Protein AF-A0A956BI17-F1 (afdb_monomer_lite)

Sequence (155 aa):
MSVTEVAGNTAFEYDVLWRYAAAQQDVSRIRPQFPDHCQQLGARRTALQGESLLTTYRLSCTNDLRSDSIAIQGLEASLADVVATFRPSDGENLTTVLSPEAPAFQLDQAAEPDGANSNFVSYLSLGVAHILGGADHLLFVLALLLLVKGRRRLL

Structure (mmCIF, N/CA/C/O backbone):
data_AF-A0A956BI17-F1
#
_entry.id   AF-A0A956BI17-F1
#
loop_
_atom_site.group_PDB
_atom_site.id
_atom_site.type_symbol
_atom_site.label_atom_id
_atom_site.label_alt_id
_atom_site.label_comp_id
_atom_site.label_asym_id
_atom_site.label_entity_id
_atom_site.label_seq_id
_atom_site.pdbx_PDB_ins_code
_atom_site.Cartn_x
_atom_site.Cartn_y
_atom_site.Cartn_z
_atom_site.occupancy
_atom_site.B_iso_or_equiv
_atom_site.auth_seq_id
_atom_site.auth_comp_id
_atom_site.auth_asym_id
_atom_site.auth_atom_id
_atom_site.pdbx_PDB_model_num
ATOM 1 N N . MET A 1 1 ? 2.040 -1.665 3.438 1.00 82.94 1 MET A N 1
ATOM 2 C CA . MET A 1 1 ? 2.438 -2.039 2.069 1.00 82.94 1 MET A CA 1
ATOM 3 C C . MET A 1 1 ? 3.751 -1.372 1.731 1.00 82.94 1 MET A C 1
ATOM 5 O O . MET A 1 1 ? 3.902 -0.193 2.013 1.00 82.94 1 MET A O 1
ATOM 9 N N . SER A 1 2 ? 4.686 -2.093 1.127 1.00 79.81 2 SER A N 1
ATOM 10 C CA . SER A 1 2 ? 5.858 -1.489 0.501 1.00 79.81 2 SER A CA 1
ATOM 11 C C . SER A 1 2 ? 6.001 -1.990 -0.927 1.00 79.81 2 SER A C 1
ATOM 13 O O . SER A 1 2 ? 5.994 -3.195 -1.146 1.00 79.81 2 SER A O 1
ATOM 15 N N . VAL A 1 3 ? 6.137 -1.079 -1.874 1.00 81.25 3 VAL A N 1
ATOM 16 C CA . VAL A 1 3 ? 6.427 -1.335 -3.282 1.00 81.25 3 VAL A CA 1
ATOM 17 C C . VAL A 1 3 ? 7.874 -0.935 -3.518 1.00 81.25 3 VAL A C 1
ATOM 19 O O . VAL A 1 3 ? 8.309 0.118 -3.058 1.00 81.25 3 VAL A O 1
ATOM 22 N N . THR A 1 4 ? 8.650 -1.785 -4.169 1.00 81.38 4 THR A N 1
ATOM 23 C CA . THR A 1 4 ? 10.047 -1.513 -4.503 1.00 81.38 4 THR A CA 1
ATOM 24 C C . THR A 1 4 ? 10.242 -1.772 -5.980 1.00 81.38 4 THR A C 1
ATOM 26 O O . THR A 1 4 ? 9.925 -2.853 -6.467 1.00 81.38 4 THR A O 1
ATOM 29 N N . GLU A 1 5 ? 10.716 -0.757 -6.687 1.00 81.69 5 GLU A N 1
ATOM 30 C CA . GLU A 1 5 ? 11.082 -0.878 -8.088 1.00 81.69 5 GLU A CA 1
ATOM 31 C C . GLU A 1 5 ? 12.365 -1.700 -8.213 1.00 81.69 5 GLU A C 1
ATOM 33 O O . GLU A 1 5 ? 13.349 -1.478 -7.502 1.00 81.69 5 GLU A O 1
ATOM 38 N N . VAL A 1 6 ? 12.337 -2.680 -9.107 1.00 79.94 6 VAL A N 1
ATOM 39 C CA . VAL A 1 6 ? 13.492 -3.503 -9.443 1.00 79.94 6 VAL A CA 1
ATOM 40 C C . VAL A 1 6 ? 14.107 -2.899 -10.695 1.00 79.94 6 VAL A C 1
ATOM 42 O O . VAL A 1 6 ? 13.463 -2.854 -11.739 1.00 79.94 6 VAL A O 1
ATOM 45 N N . ALA A 1 7 ? 15.355 -2.437 -10.595 1.00 67.38 7 ALA A N 1
ATOM 46 C CA . ALA A 1 7 ? 16.086 -1.891 -11.733 1.00 67.38 7 ALA A CA 1
ATOM 47 C C . ALA A 1 7 ? 16.244 -2.970 -12.825 1.00 67.38 7 ALA A C 1
ATOM 49 O O . ALA A 1 7 ? 17.112 -3.843 -12.744 1.00 67.38 7 ALA A O 1
ATOM 50 N N . GLY A 1 8 ? 15.356 -2.931 -13.817 1.00 59.91 8 GLY A N 1
ATOM 51 C CA . GLY A 1 8 ? 15.271 -3.860 -14.937 1.00 59.91 8 GLY A CA 1
ATOM 52 C C . GLY A 1 8 ? 15.607 -3.167 -16.254 1.00 59.91 8 GLY A C 1
ATOM 53 O O . GLY A 1 8 ? 15.363 -1.982 -16.438 1.00 59.91 8 GLY A O 1
ATOM 54 N N . ASN A 1 9 ? 16.189 -3.909 -17.194 1.00 55.47 9 ASN A N 1
ATOM 55 C CA . ASN A 1 9 ? 16.799 -3.320 -18.391 1.00 55.47 9 ASN A CA 1
ATOM 56 C C . ASN A 1 9 ? 15.799 -3.034 -19.537 1.00 55.47 9 ASN A C 1
ATOM 58 O O . ASN A 1 9 ? 16.190 -2.443 -20.538 1.00 55.47 9 ASN A O 1
ATOM 62 N N . THR A 1 10 ? 14.544 -3.508 -19.452 1.00 62.16 10 THR A N 1
ATOM 63 C CA . THR A 1 10 ? 13.557 -3.408 -20.561 1.00 62.16 10 THR A CA 1
ATOM 64 C C . THR A 1 10 ? 12.079 -3.347 -20.153 1.00 62.16 10 THR A C 1
ATOM 66 O O . THR A 1 10 ? 11.268 -2.901 -20.960 1.00 62.16 10 THR A O 1
ATOM 69 N N . ALA A 1 11 ? 11.711 -3.770 -18.940 1.00 73.44 11 ALA A N 1
ATOM 70 C CA . ALA A 1 11 ? 10.339 -3.734 -18.431 1.00 73.44 11 ALA A CA 1
ATOM 71 C C . ALA A 1 11 ? 10.314 -3.121 -17.025 1.00 73.44 11 ALA A C 1
ATOM 73 O O . ALA A 1 11 ? 11.284 -3.271 -16.278 1.00 73.44 11 ALA A O 1
ATOM 74 N N . PHE A 1 12 ? 9.209 -2.460 -16.670 1.00 84.75 12 PHE A N 1
ATOM 75 C CA . PHE A 1 12 ? 9.006 -1.918 -15.330 1.00 84.75 12 PHE A CA 1
ATOM 76 C C . PHE A 1 12 ? 8.620 -3.058 -14.387 1.00 84.75 12 PHE A C 1
ATOM 78 O O . PHE A 1 12 ? 7.490 -3.552 -14.412 1.00 84.75 12 PHE A O 1
ATOM 85 N N . GLU A 1 13 ? 9.579 -3.526 -13.592 1.00 89.44 13 GLU A N 1
ATOM 86 C CA . GLU A 1 13 ? 9.365 -4.597 -12.622 1.00 89.44 13 GLU A CA 1
ATOM 87 C C . GLU A 1 13 ? 9.300 -4.047 -11.200 1.00 89.44 13 GLU A C 1
ATOM 89 O O . GLU A 1 13 ? 10.113 -3.218 -10.792 1.00 89.44 13 GLU A O 1
ATOM 94 N N . TYR A 1 14 ? 8.346 -4.549 -10.417 1.00 88.75 14 TYR A N 1
ATOM 95 C CA . TYR A 1 14 ? 8.161 -4.132 -9.031 1.00 88.75 14 TYR A CA 1
ATOM 96 C C . TYR A 1 14 ? 7.980 -5.341 -8.121 1.00 88.75 14 TYR A C 1
ATOM 98 O O . TYR A 1 14 ? 7.148 -6.217 -8.373 1.00 88.75 14 TYR A O 1
ATOM 106 N N . ASP A 1 15 ? 8.714 -5.356 -7.014 1.00 90.38 15 ASP A N 1
ATOM 107 C CA . ASP A 1 15 ? 8.474 -6.267 -5.904 1.00 90.38 15 ASP A CA 1
ATOM 108 C C . ASP A 1 15 ? 7.586 -5.551 -4.873 1.00 90.38 15 ASP A C 1
ATOM 110 O O . ASP A 1 15 ? 7.936 -4.516 -4.301 1.00 90.38 15 ASP A O 1
ATOM 114 N N . VAL A 1 16 ? 6.400 -6.107 -4.624 1.00 90.81 16 VAL A N 1
ATOM 115 C CA . VAL A 1 16 ? 5.433 -5.573 -3.660 1.00 90.81 16 VAL A CA 1
ATOM 116 C C . VAL A 1 16 ? 5.373 -6.480 -2.447 1.00 90.81 16 VAL A C 1
ATOM 118 O O . VAL A 1 16 ? 5.157 -7.682 -2.558 1.00 90.81 16 VAL A O 1
ATOM 121 N N . LEU A 1 17 ? 5.489 -5.894 -1.263 1.00 91.25 17 LEU A N 1
ATOM 122 C CA . LEU A 1 17 ? 5.365 -6.562 0.021 1.00 91.25 17 LEU A CA 1
ATOM 123 C C . LEU A 1 17 ? 4.165 -5.992 0.779 1.00 91.25 17 LEU A C 1
ATOM 125 O O . LEU A 1 17 ? 4.097 -4.825 1.172 1.00 91.25 17 LEU A O 1
ATOM 129 N N . TRP A 1 18 ? 3.192 -6.858 1.007 1.00 90.12 18 TRP A N 1
ATOM 130 C CA . TRP A 1 18 ? 1.993 -6.587 1.778 1.00 90.12 18 TRP A CA 1
ATOM 131 C C . TRP A 1 18 ? 2.122 -7.230 3.155 1.00 90.12 18 TRP A C 1
ATOM 133 O O . TRP A 1 18 ? 2.229 -8.448 3.260 1.00 90.12 18 TRP A O 1
ATOM 143 N N . ARG A 1 19 ? 2.128 -6.418 4.212 1.00 88.62 19 ARG A N 1
ATOM 144 C CA . ARG A 1 19 ? 2.255 -6.877 5.599 1.00 88.62 19 ARG A CA 1
ATOM 145 C C . ARG A 1 19 ? 1.000 -6.511 6.373 1.00 88.62 19 ARG A C 1
ATOM 147 O O . ARG A 1 19 ? 0.614 -5.345 6.357 1.00 88.62 19 ARG A O 1
ATOM 154 N N . TYR A 1 20 ? 0.434 -7.479 7.079 1.00 85.56 20 TYR A N 1
ATOM 155 C CA . TYR A 1 20 ? -0.727 -7.295 7.948 1.00 85.56 20 TYR A CA 1
ATOM 156 C C . TYR A 1 20 ? -0.647 -8.222 9.165 1.00 85.56 20 TYR A C 1
ATOM 158 O O . TYR A 1 20 ? 0.056 -9.232 9.136 1.00 85.56 20 TYR A O 1
ATOM 166 N N . ALA A 1 21 ? -1.336 -7.875 10.252 1.00 80.38 21 ALA A N 1
ATOM 167 C CA . ALA A 1 21 ? -1.358 -8.695 11.461 1.00 80.38 21 ALA A CA 1
ATOM 168 C C . ALA A 1 21 ? -2.121 -10.005 11.213 1.00 80.38 21 ALA A C 1
ATOM 170 O O . ALA A 1 21 ? -3.254 -9.983 10.737 1.00 80.38 21 ALA A O 1
ATOM 171 N N . ALA A 1 22 ? -1.524 -11.141 11.578 1.00 76.50 22 ALA A N 1
ATOM 172 C CA . ALA A 1 22 ? -2.126 -12.465 11.415 1.00 76.50 22 ALA A CA 1
ATOM 173 C C . ALA A 1 22 ? -3.413 -12.635 12.241 1.00 76.50 22 ALA A C 1
ATOM 175 O O . ALA A 1 22 ? -4.308 -13.378 11.848 1.00 76.50 22 ALA A O 1
ATOM 176 N N . ALA A 1 23 ? -3.510 -11.922 13.368 1.00 71.69 23 ALA A N 1
ATOM 177 C CA . ALA A 1 23 ? -4.673 -11.930 14.251 1.00 71.69 23 ALA A CA 1
ATOM 178 C C . ALA A 1 23 ? -5.897 -11.202 13.666 1.00 71.69 23 ALA A C 1
ATOM 180 O O . ALA A 1 23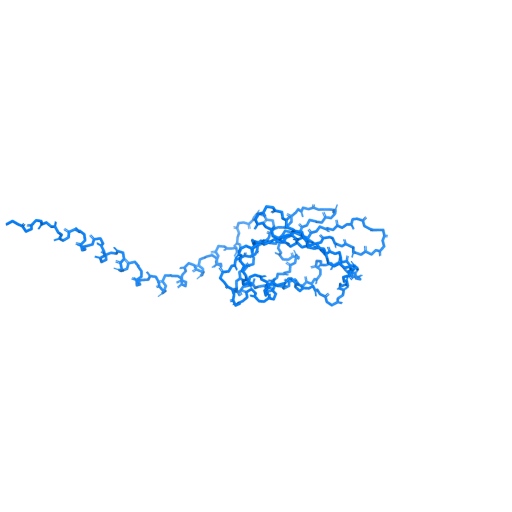 ? -7.024 -11.468 14.078 1.00 71.69 23 ALA A O 1
ATOM 181 N N . GLN A 1 24 ? -5.702 -10.288 12.711 1.00 64.94 24 GLN A N 1
ATOM 182 C CA . GLN A 1 24 ? -6.810 -9.570 12.092 1.00 64.94 24 GLN A CA 1
ATOM 183 C C . GLN A 1 24 ? -7.376 -10.428 10.950 1.00 64.94 24 GLN A C 1
ATOM 185 O O . GLN A 1 24 ? -6.774 -10.565 9.889 1.00 64.94 24 GLN A O 1
ATOM 190 N N . GLN A 1 25 ? -8.541 -11.042 11.162 1.00 56.12 25 GLN A N 1
ATOM 191 C CA . GLN A 1 25 ? -9.200 -11.847 10.124 1.00 56.12 25 GLN A CA 1
ATOM 192 C C . GLN A 1 25 ? -9.892 -10.980 9.056 1.00 56.12 25 GLN A C 1
ATOM 194 O O . GLN A 1 25 ? -9.990 -11.399 7.900 1.00 56.12 25 GLN A O 1
ATOM 199 N N . ASP A 1 26 ? -10.294 -9.750 9.397 1.00 58.69 26 ASP A N 1
ATOM 200 C CA . ASP A 1 26 ? -10.960 -8.817 8.473 1.00 58.69 26 ASP A CA 1
ATOM 201 C C . ASP A 1 26 ? -10.044 -8.285 7.362 1.00 58.69 26 ASP A C 1
ATOM 203 O O . ASP A 1 26 ? -10.474 -8.142 6.216 1.00 58.69 26 ASP A O 1
ATOM 207 N N . VAL A 1 27 ? -8.747 -8.112 7.636 1.00 57.66 27 VAL A N 1
ATOM 208 C CA . VAL A 1 27 ? -7.748 -7.686 6.632 1.00 57.66 27 VAL A CA 1
ATOM 209 C C . VAL A 1 27 ? -7.494 -8.736 5.544 1.00 57.66 27 VAL A C 1
ATOM 211 O O . VAL A 1 27 ? -6.829 -8.441 4.557 1.00 57.66 27 VAL A O 1
ATOM 214 N N . SER A 1 28 ? -8.061 -9.944 5.652 1.00 59.34 28 SER A N 1
ATOM 215 C CA . SER A 1 28 ? -8.058 -10.919 4.550 1.00 59.34 28 SER A CA 1
ATOM 216 C C . SER A 1 28 ? -8.910 -10.476 3.348 1.00 59.34 28 SER A C 1
ATOM 218 O O . SER A 1 28 ? -8.684 -10.952 2.227 1.00 59.34 28 SER A O 1
ATOM 220 N N . ARG A 1 29 ? -9.868 -9.560 3.560 1.00 69.12 29 ARG A N 1
ATOM 221 C CA . ARG A 1 29 ? -10.641 -8.904 2.493 1.00 69.12 29 ARG A CA 1
ATOM 222 C C . ARG A 1 29 ? -9.929 -7.692 1.904 1.00 69.12 29 ARG A C 1
ATOM 224 O O . ARG A 1 29 ? -10.202 -7.353 0.760 1.00 69.12 29 ARG A O 1
ATOM 231 N N . ILE A 1 30 ? -8.998 -7.102 2.653 1.00 79.94 30 ILE A N 1
ATOM 232 C CA . ILE A 1 30 ? -8.257 -5.913 2.243 1.00 79.94 30 ILE A CA 1
ATOM 233 C C . ILE A 1 30 ? -7.116 -6.331 1.320 1.00 79.94 30 ILE A C 1
ATOM 235 O O . ILE A 1 30 ? -6.200 -7.050 1.732 1.00 79.94 30 ILE A O 1
ATOM 239 N N . ARG A 1 31 ? -7.175 -5.924 0.049 1.00 82.88 31 ARG A N 1
ATOM 240 C CA . ARG A 1 31 ? -6.179 -6.330 -0.952 1.00 82.88 31 ARG A CA 1
ATOM 241 C C . ARG A 1 31 ? -5.749 -5.159 -1.825 1.00 82.88 31 ARG A C 1
ATOM 243 O O . ARG A 1 31 ? -6.606 -4.401 -2.270 1.00 82.88 31 ARG A O 1
ATOM 250 N N . PRO A 1 32 ? -4.444 -5.046 -2.124 1.00 87.19 32 PRO A N 1
ATOM 251 C CA . PRO A 1 32 ? -3.995 -4.112 -3.138 1.00 87.19 32 PRO A CA 1
ATOM 252 C C . PRO A 1 32 ? -4.531 -4.545 -4.504 1.00 87.19 32 PRO A C 1
ATOM 254 O O . PRO A 1 32 ? -4.383 -5.707 -4.898 1.00 87.19 32 PRO A O 1
ATOM 257 N N . GLN A 1 33 ? -5.160 -3.604 -5.195 1.00 88.31 33 GLN A N 1
ATOM 258 C CA . GLN A 1 33 ? -5.477 -3.677 -6.610 1.00 88.31 33 GLN A CA 1
ATOM 259 C C . GLN A 1 33 ? -4.427 -2.889 -7.380 1.00 88.31 33 GLN A C 1
ATOM 261 O O . GLN A 1 33 ? -4.106 -1.749 -7.040 1.00 88.31 33 GLN A O 1
ATOM 266 N N . PHE A 1 34 ? -3.878 -3.537 -8.401 1.00 87.56 34 PHE A N 1
ATOM 267 C CA . PHE A 1 34 ? -2.883 -2.950 -9.284 1.00 87.56 34 PHE A CA 1
ATOM 268 C C . PHE A 1 34 ? -3.549 -2.545 -10.604 1.00 87.56 34 PHE A C 1
ATOM 270 O O . PHE A 1 34 ? -4.548 -3.168 -10.970 1.00 87.56 34 PHE A O 1
ATOM 277 N N . PRO A 1 35 ? -3.004 -1.542 -11.310 1.00 85.56 35 PRO A N 1
ATOM 278 C CA . PRO A 1 35 ? -3.515 -1.119 -12.611 1.00 85.56 35 PRO A CA 1
ATOM 279 C C . PRO A 1 35 ? -3.535 -2.249 -13.649 1.00 85.56 35 PRO A C 1
ATOM 281 O O . PRO A 1 35 ? -2.699 -3.154 -13.609 1.00 85.56 35 PRO A O 1
ATOM 284 N N . ASP A 1 36 ? -4.421 -2.144 -14.642 1.00 85.38 36 ASP A N 1
ATOM 285 C CA . ASP A 1 36 ? -4.602 -3.159 -15.697 1.00 85.38 36 ASP A CA 1
ATOM 286 C C . ASP A 1 36 ? -3.341 -3.399 -16.544 1.00 85.38 36 ASP A C 1
ATOM 288 O O . ASP A 1 36 ? -3.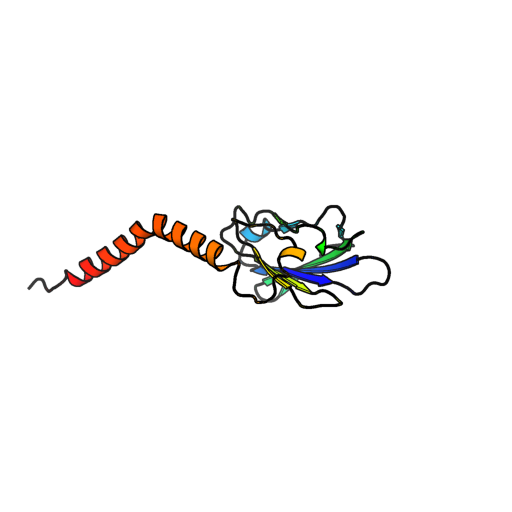146 -4.474 -17.116 1.00 85.38 36 ASP A O 1
ATOM 292 N N . HIS A 1 37 ? -2.460 -2.400 -16.617 1.00 83.25 37 HIS A N 1
ATOM 293 C CA . HIS A 1 37 ? -1.199 -2.474 -17.349 1.00 83.25 37 HIS A CA 1
ATOM 294 C C . HIS A 1 37 ? -0.087 -3.214 -16.579 1.00 83.25 37 HIS A C 1
ATOM 296 O O . HIS A 1 37 ? 1.020 -3.361 -17.101 1.00 83.25 37 HIS A O 1
ATOM 302 N N . CYS A 1 38 ? -0.365 -3.681 -15.355 1.00 87.56 38 CYS A N 1
ATOM 303 C CA . CYS A 1 38 ? 0.547 -4.444 -14.510 1.00 87.56 38 CYS A CA 1
ATOM 304 C C . CYS A 1 38 ? 0.076 -5.892 -14.352 1.00 87.56 38 CYS A C 1
ATOM 306 O O . CYS A 1 38 ? -0.976 -6.176 -13.781 1.00 87.56 38 CYS A O 1
ATOM 308 N N . GLN A 1 39 ? 0.901 -6.841 -14.791 1.00 88.69 39 GLN A N 1
ATOM 309 C CA . GLN A 1 39 ? 0.640 -8.268 -14.632 1.00 88.69 39 GLN A CA 1
ATOM 310 C C . GLN A 1 39 ? 1.474 -8.864 -13.501 1.00 88.69 39 GLN A C 1
ATOM 312 O O . GLN A 1 39 ? 2.670 -8.605 -13.373 1.00 88.69 39 GLN A O 1
ATOM 317 N N . GLN A 1 40 ? 0.851 -9.716 -12.685 1.00 87.62 40 GLN A N 1
ATOM 318 C CA . GLN A 1 40 ? 1.564 -10.447 -11.643 1.00 87.62 40 GLN A CA 1
ATOM 319 C C . GLN A 1 40 ? 2.428 -11.552 -12.263 1.00 87.62 40 GLN A C 1
ATOM 321 O O . GLN A 1 40 ? 1.919 -12.488 -12.881 1.00 87.62 40 GLN A O 1
ATOM 326 N N . LEU A 1 41 ? 3.737 -11.480 -12.037 1.00 85.81 41 LEU A N 1
ATOM 327 C CA . LEU A 1 41 ? 4.685 -12.510 -12.428 1.00 85.81 41 LEU A CA 1
ATOM 328 C C . LEU A 1 41 ? 4.699 -13.644 -11.396 1.00 85.81 41 LEU A C 1
ATOM 330 O O . LEU A 1 41 ? 5.162 -13.494 -10.264 1.00 85.81 41 LEU A O 1
ATOM 334 N N . GLY A 1 42 ? 4.229 -14.818 -11.816 1.00 83.94 42 GLY A N 1
ATOM 335 C CA . GLY A 1 42 ? 4.274 -16.041 -11.019 1.00 83.94 42 GLY A CA 1
ATOM 336 C C . GLY A 1 42 ? 3.314 -16.060 -9.823 1.00 83.94 42 GLY A C 1
ATOM 337 O O . GLY A 1 42 ? 2.352 -15.294 -9.729 1.00 83.94 42 GLY A O 1
ATOM 338 N N . ALA A 1 43 ? 3.557 -17.000 -8.906 1.00 81.62 43 ALA A N 1
ATOM 339 C CA . ALA A 1 43 ? 2.710 -17.202 -7.737 1.00 81.62 43 ALA A CA 1
ATOM 340 C C . ALA A 1 43 ? 3.065 -16.231 -6.602 1.00 81.62 43 ALA A C 1
ATOM 342 O O . ALA A 1 43 ? 4.222 -16.123 -6.190 1.00 81.62 43 ALA A O 1
ATOM 343 N N . ARG A 1 44 ? 2.031 -15.595 -6.044 1.00 84.75 44 ARG A N 1
ATOM 344 C CA . ARG A 1 44 ? 2.087 -14.863 -4.775 1.00 84.75 44 ARG A CA 1
ATOM 345 C C . ARG A 1 44 ? 2.662 -15.764 -3.682 1.00 84.75 44 ARG A C 1
ATOM 347 O O . ARG A 1 44 ? 2.219 -16.901 -3.519 1.00 84.75 44 ARG A O 1
ATOM 354 N N . ARG A 1 45 ? 3.600 -15.239 -2.894 1.00 86.06 45 ARG A N 1
ATOM 355 C CA . ARG A 1 45 ? 4.177 -15.953 -1.747 1.00 86.06 45 ARG A CA 1
ATOM 356 C C . ARG A 1 45 ? 3.680 -15.332 -0.458 1.00 86.06 45 ARG A C 1
ATOM 358 O O . ARG A 1 45 ? 3.832 -14.132 -0.278 1.00 86.06 45 ARG A O 1
ATOM 365 N N . THR A 1 46 ? 3.128 -16.139 0.439 1.00 85.44 46 THR A N 1
ATOM 366 C CA . THR A 1 46 ? 2.717 -15.689 1.771 1.00 85.44 46 THR A CA 1
ATOM 367 C C . THR A 1 46 ? 3.519 -16.437 2.824 1.00 85.44 46 THR A C 1
ATOM 369 O O . THR A 1 46 ? 3.621 -17.660 2.773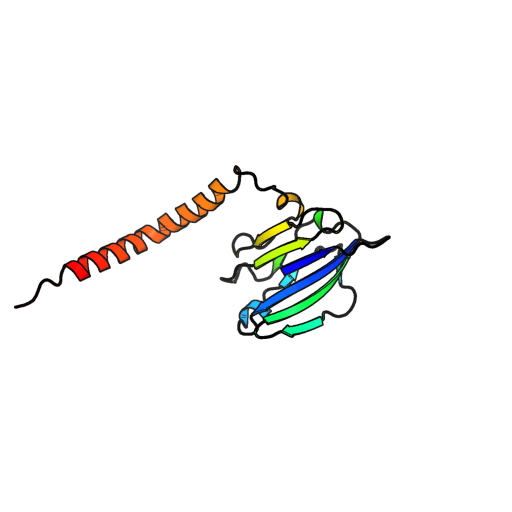 1.00 85.44 46 THR A O 1
ATOM 372 N N . ALA A 1 47 ? 4.091 -15.700 3.769 1.00 87.06 47 ALA A N 1
ATOM 373 C CA . ALA A 1 47 ? 4.864 -16.229 4.879 1.00 87.06 47 ALA A CA 1
ATOM 374 C C . ALA A 1 47 ? 4.383 -15.605 6.192 1.00 87.06 47 ALA A C 1
ATOM 376 O O . ALA A 1 47 ? 4.090 -14.410 6.254 1.00 87.06 47 ALA A O 1
ATOM 377 N N . LEU A 1 48 ? 4.318 -16.415 7.247 1.00 86.38 48 LEU A N 1
ATOM 378 C CA . LEU A 1 48 ? 4.120 -15.926 8.606 1.00 86.38 48 LEU A CA 1
ATOM 379 C C . LEU A 1 48 ? 5.480 -15.511 9.176 1.00 86.38 48 LEU A C 1
ATOM 381 O O . LEU A 1 48 ? 6.421 -16.303 9.182 1.00 86.38 48 LEU A O 1
ATOM 385 N N . GLN A 1 49 ? 5.583 -14.276 9.652 1.00 86.62 49 GLN A N 1
ATOM 386 C CA . GLN A 1 49 ? 6.766 -13.738 10.309 1.00 86.62 49 GLN A CA 1
ATOM 387 C C . GLN A 1 49 ? 6.354 -13.145 11.657 1.00 86.62 49 GLN A C 1
ATOM 389 O O . GLN A 1 49 ? 5.780 -12.057 11.731 1.00 86.62 49 GLN A O 1
ATOM 394 N N . GLY A 1 50 ? 6.629 -13.887 12.731 1.00 87.31 50 GLY A N 1
ATOM 395 C CA . GLY A 1 50 ? 6.107 -13.562 14.058 1.00 87.31 50 GLY A CA 1
ATOM 396 C C . GLY A 1 50 ? 4.577 -13.551 14.043 1.00 87.31 50 GLY A C 1
ATOM 397 O O . GLY A 1 50 ? 3.954 -14.520 13.619 1.00 87.31 50 GLY A O 1
ATOM 398 N N . GLU A 1 51 ? 3.979 -12.432 14.448 1.00 85.50 51 GLU A N 1
ATOM 399 C CA . GLU A 1 51 ? 2.522 -12.229 14.446 1.00 85.50 51 GLU A CA 1
ATOM 400 C C . GLU A 1 51 ? 2.004 -11.525 13.179 1.00 85.50 51 GLU A C 1
ATOM 402 O O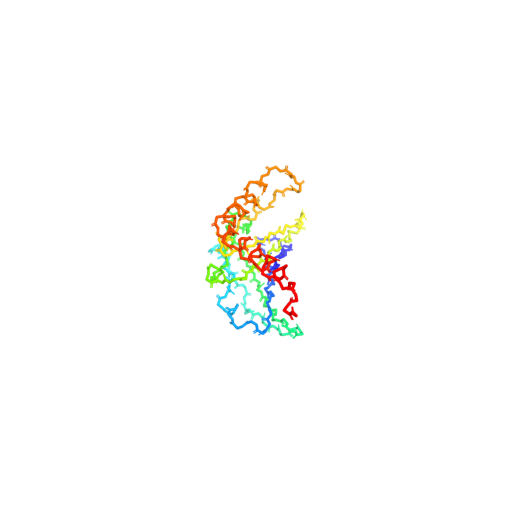 . GLU A 1 51 ? 0.844 -11.120 13.108 1.00 85.50 51 GLU A O 1
ATOM 407 N N . SER A 1 52 ? 2.856 -11.342 12.166 1.00 84.25 52 SER A N 1
ATOM 408 C CA . SER A 1 52 ? 2.494 -10.711 10.895 1.00 84.25 52 SER A CA 1
ATOM 409 C C . SER A 1 52 ? 2.497 -11.716 9.751 1.00 84.25 52 SER A C 1
ATOM 411 O O . SER A 1 52 ? 3.381 -12.561 9.648 1.00 84.25 52 SER A O 1
ATOM 413 N N . LEU A 1 53 ? 1.539 -11.586 8.841 1.00 87.44 53 LEU A N 1
ATOM 414 C CA . LEU A 1 53 ? 1.559 -12.244 7.543 1.00 87.44 53 LEU A CA 1
ATOM 415 C C . LEU A 1 53 ? 2.169 -11.288 6.521 1.00 87.44 53 LEU A C 1
ATOM 417 O O . LEU A 1 53 ? 1.706 -10.159 6.347 1.00 87.44 53 LEU A O 1
ATOM 421 N N . LEU A 1 54 ? 3.221 -11.746 5.850 1.00 89.56 54 LEU A N 1
ATOM 422 C CA . LEU A 1 54 ? 3.848 -11.050 4.737 1.00 89.56 54 LEU A CA 1
ATOM 423 C C . LEU A 1 54 ? 3.465 -11.755 3.450 1.00 89.56 54 LEU A C 1
ATOM 425 O O . LEU A 1 54 ? 3.634 -12.961 3.312 1.00 89.56 54 LEU A O 1
ATOM 429 N N . THR A 1 55 ? 2.951 -10.991 2.503 1.00 88.75 55 THR A N 1
ATOM 430 C CA . THR A 1 55 ? 2.581 -11.457 1.178 1.00 88.75 55 THR A CA 1
ATOM 431 C C . THR A 1 55 ? 3.376 -10.685 0.142 1.00 88.75 55 THR A C 1
ATOM 433 O O . THR A 1 55 ? 3.251 -9.467 0.051 1.00 88.75 55 THR A O 1
ATOM 436 N N . THR A 1 56 ? 4.175 -11.395 -0.644 1.00 90.19 56 THR A N 1
ATOM 437 C CA . THR A 1 56 ? 5.005 -10.825 -1.700 1.00 90.19 56 THR A CA 1
ATOM 438 C C . THR A 1 56 ? 4.382 -11.079 -3.067 1.00 90.19 56 THR A C 1
ATOM 440 O O . THR A 1 56 ? 3.945 -12.195 -3.371 1.00 90.19 56 THR A O 1
ATOM 443 N N . TYR A 1 57 ? 4.383 -10.036 -3.887 1.00 89.44 57 TYR A N 1
ATOM 444 C CA . TYR A 1 57 ? 3.986 -10.032 -5.285 1.00 89.44 57 TYR A CA 1
ATOM 445 C C . TYR A 1 57 ? 5.172 -9.569 -6.111 1.00 89.44 57 TYR A C 1
ATOM 447 O O . TYR A 1 57 ? 5.929 -8.705 -5.672 1.00 89.44 57 TYR A O 1
ATOM 455 N N . ARG A 1 58 ? 5.281 -10.104 -7.319 1.00 90.38 58 ARG A N 1
ATOM 456 C CA . ARG A 1 58 ? 6.141 -9.549 -8.350 1.00 90.38 58 ARG A CA 1
ATOM 457 C C . ARG A 1 58 ? 5.255 -9.081 -9.482 1.00 90.38 58 ARG A C 1
ATOM 459 O O . ARG A 1 58 ? 4.380 -9.836 -9.902 1.00 90.38 58 ARG A O 1
ATOM 466 N N . LEU A 1 59 ? 5.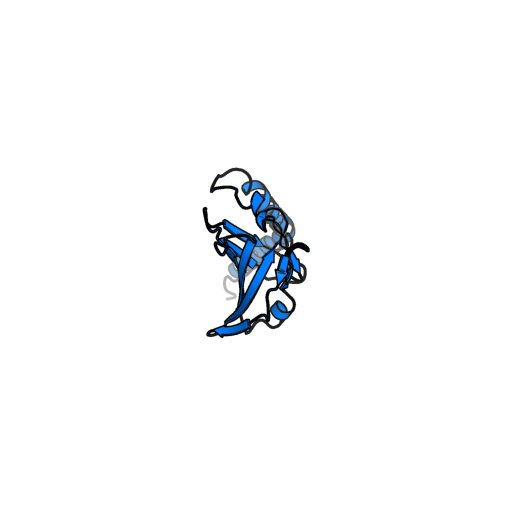445 -7.854 -9.929 1.00 90.19 59 LEU A N 1
ATOM 467 C CA . LEU A 1 59 ? 4.667 -7.238 -10.992 1.00 90.19 59 LEU A CA 1
ATOM 468 C C . LEU A 1 59 ? 5.586 -6.914 -12.164 1.00 90.19 59 LEU A C 1
ATOM 470 O O . LEU A 1 59 ? 6.724 -6.504 -11.955 1.00 90.19 59 LEU A O 1
ATOM 474 N N . SER A 1 60 ? 5.069 -7.088 -13.374 1.00 89.94 60 SER A N 1
ATOM 475 C CA . SER A 1 60 ? 5.650 -6.580 -14.612 1.00 89.94 60 SER A CA 1
ATOM 476 C C . SER A 1 60 ? 4.627 -5.677 -15.274 1.00 89.94 60 SER A C 1
ATOM 478 O O . SER A 1 60 ? 3.512 -6.109 -15.573 1.00 89.94 60 SER A O 1
ATOM 480 N N . CYS A 1 61 ? 4.994 -4.417 -15.444 1.00 88.69 61 CYS A N 1
ATOM 481 C CA . CYS A 1 61 ? 4.139 -3.378 -15.981 1.00 88.69 61 CYS A CA 1
ATOM 482 C C . CYS A 1 61 ? 4.663 -2.935 -17.351 1.00 88.69 61 CYS A C 1
ATOM 484 O O . CYS A 1 61 ? 5.875 -2.854 -17.572 1.00 88.69 61 CYS A O 1
ATOM 486 N N . THR A 1 62 ? 3.755 -2.650 -18.288 1.00 87.00 62 THR A N 1
ATOM 487 C CA . THR A 1 62 ? 4.143 -2.108 -19.604 1.00 87.00 62 THR A CA 1
ATOM 488 C C . THR A 1 62 ? 4.559 -0.640 -19.522 1.00 87.00 62 THR A C 1
ATOM 490 O O . THR A 1 62 ? 5.369 -0.197 -20.329 1.00 87.00 62 THR A O 1
ATOM 493 N N . ASN A 1 63 ? 4.023 0.085 -18.537 1.00 84.12 63 ASN A N 1
ATOM 494 C CA . ASN A 1 63 ? 4.325 1.479 -18.227 1.00 84.12 63 ASN A CA 1
ATOM 495 C C . ASN A 1 63 ? 4.753 1.610 -16.759 1.00 84.12 63 ASN A C 1
ATOM 497 O O . ASN A 1 63 ? 4.620 0.666 -15.979 1.00 84.12 63 ASN A O 1
ATOM 501 N N . ASP A 1 64 ? 5.241 2.793 -16.396 1.00 83.12 64 ASP A N 1
ATOM 502 C CA . ASP A 1 64 ? 5.593 3.124 -15.021 1.00 83.12 64 ASP A CA 1
ATOM 503 C C . ASP A 1 64 ? 4.360 3.052 -14.110 1.00 83.12 64 ASP A C 1
ATOM 505 O O . ASP A 1 64 ? 3.336 3.687 -14.381 1.00 83.12 64 ASP A O 1
ATOM 509 N N . LEU A 1 65 ? 4.482 2.322 -12.999 1.00 82.50 65 LEU A N 1
ATOM 510 C CA . LEU A 1 65 ? 3.440 2.204 -11.979 1.00 82.50 65 LEU A CA 1
ATOM 511 C C . LEU A 1 65 ? 3.037 3.569 -11.404 1.00 82.50 65 LEU A C 1
ATOM 513 O O . LEU A 1 65 ? 1.927 3.717 -10.898 1.00 82.50 65 LEU A O 1
ATOM 517 N N . ARG A 1 66 ? 3.926 4.567 -11.491 1.00 79.88 66 ARG A N 1
ATOM 518 C CA . ARG A 1 66 ? 3.671 5.935 -11.039 1.00 79.88 66 ARG A CA 1
ATOM 519 C C . ARG A 1 66 ? 2.546 6.644 -11.794 1.00 79.88 66 ARG A C 1
ATOM 521 O O . ARG A 1 66 ? 1.845 7.456 -11.197 1.00 79.88 66 ARG A O 1
ATOM 528 N N . SER A 1 67 ? 2.337 6.269 -13.057 1.00 77.88 67 SER A N 1
ATOM 529 C CA . SER A 1 67 ? 1.391 6.920 -13.973 1.00 77.88 67 SER A CA 1
ATOM 530 C C . SER A 1 67 ? -0.087 6.713 -13.631 1.00 77.88 67 SER A C 1
ATOM 532 O O . SER A 1 67 ? -0.951 7.343 -14.242 1.00 77.88 67 SER A O 1
ATOM 534 N N . ASP A 1 68 ? -0.393 5.827 -12.684 1.00 79.12 68 ASP A N 1
ATOM 535 C CA . ASP A 1 68 ? -1.756 5.411 -12.389 1.00 79.12 68 ASP A CA 1
ATOM 536 C C . ASP A 1 68 ? -1.975 5.227 -10.882 1.00 79.12 68 ASP A C 1
ATOM 538 O O . ASP A 1 68 ? -1.048 5.257 -10.066 1.00 79.12 68 ASP A O 1
ATOM 542 N N . SER A 1 69 ? -3.237 5.073 -10.492 1.00 81.94 69 SER A N 1
ATOM 543 C CA . SER A 1 69 ? -3.613 4.943 -9.086 1.00 81.94 69 SER A CA 1
ATOM 544 C C . SER A 1 69 ? -3.560 3.496 -8.597 1.00 81.94 69 SER A C 1
ATOM 546 O O . SER A 1 69 ? -3.983 2.568 -9.283 1.00 81.94 69 SER A O 1
ATOM 548 N N . ILE A 1 70 ? -3.082 3.305 -7.368 1.00 85.88 70 ILE A N 1
ATOM 549 C CA . ILE A 1 70 ? -3.161 2.034 -6.647 1.00 85.88 70 ILE A CA 1
ATOM 550 C C . ILE A 1 70 ? -4.293 2.151 -5.630 1.00 85.88 70 ILE A C 1
ATOM 552 O O . ILE A 1 70 ? -4.285 3.041 -4.776 1.00 85.88 70 ILE A O 1
ATOM 556 N N . ALA A 1 71 ? -5.250 1.229 -5.697 1.00 87.19 71 ALA A N 1
ATOM 557 C CA . ALA A 1 71 ? -6.372 1.160 -4.768 1.00 87.19 71 ALA A CA 1
ATOM 558 C C . ALA A 1 71 ? -6.220 -0.024 -3.811 1.00 87.19 71 ALA A C 1
ATOM 560 O O . ALA A 1 71 ? -5.713 -1.084 -4.177 1.00 87.19 71 ALA A O 1
ATOM 561 N N . ILE A 1 72 ? -6.688 0.129 -2.577 1.00 88.31 72 ILE A N 1
ATOM 562 C CA . ILE A 1 72 ? -6.801 -0.968 -1.621 1.00 88.31 72 ILE A CA 1
ATOM 563 C C . ILE A 1 72 ? -8.276 -1.333 -1.498 1.00 88.31 72 ILE A C 1
ATOM 565 O O . ILE A 1 72 ? -9.041 -0.677 -0.799 1.00 88.31 72 ILE A O 1
ATOM 569 N N . GLN A 1 73 ? -8.675 -2.407 -2.171 1.00 86.94 73 GLN A N 1
ATOM 570 C CA . GLN A 1 73 ? -10.049 -2.890 -2.127 1.00 86.94 73 GLN A CA 1
ATOM 571 C C . GLN A 1 73 ? -10.404 -3.386 -0.728 1.00 86.94 73 GLN A C 1
ATOM 573 O O . GLN A 1 73 ? -9.636 -4.149 -0.140 1.00 86.94 73 GLN A O 1
ATOM 578 N N . GLY A 1 74 ? -11.590 -3.020 -0.239 1.00 83.75 74 GLY A N 1
ATOM 579 C CA . GLY A 1 74 ? -12.106 -3.439 1.060 1.00 83.75 74 GLY A CA 1
ATOM 580 C C . GLY A 1 74 ? -11.599 -2.589 2.224 1.00 83.75 74 GLY A C 1
ATOM 581 O O . GLY A 1 74 ? -11.953 -2.873 3.368 1.00 83.75 74 GLY A O 1
ATOM 582 N N . LEU A 1 75 ? -10.787 -1.561 1.955 1.00 84.44 75 LEU A N 1
ATOM 583 C CA . LEU A 1 75 ? -10.343 -0.602 2.965 1.00 84.44 75 LEU A CA 1
ATOM 584 C C . LEU A 1 75 ? -11.481 0.343 3.376 1.00 84.44 75 LEU A C 1
ATOM 586 O O . LEU A 1 75 ? -11.597 0.685 4.544 1.00 84.44 75 LEU A O 1
ATOM 590 N N . GLU A 1 76 ? -12.376 0.674 2.449 1.00 81.50 76 GLU A N 1
ATOM 591 C CA . GLU A 1 76 ? -13.565 1.507 2.655 1.00 81.50 76 GLU A CA 1
ATOM 592 C C . GLU A 1 76 ? -14.569 0.919 3.661 1.00 81.50 76 GLU A C 1
ATOM 594 O O . GLU A 1 76 ? -15.319 1.644 4.307 1.00 81.50 76 GLU A O 1
ATOM 599 N N . ALA A 1 77 ? -14.576 -0.407 3.811 1.00 81.31 77 ALA A N 1
ATOM 600 C CA . ALA A 1 77 ? -15.425 -1.131 4.757 1.00 81.31 77 ALA A CA 1
ATOM 601 C C . ALA A 1 77 ? -14.679 -1.500 6.054 1.00 81.31 77 ALA A C 1
ATOM 603 O O . ALA A 1 77 ? -15.170 -2.303 6.849 1.00 81.31 77 ALA A O 1
ATOM 604 N N . SER A 1 78 ? -13.474 -0.959 6.241 1.00 75.38 78 SER A N 1
ATOM 605 C CA . SER A 1 78 ? -12.581 -1.240 7.361 1.00 75.38 78 SER A CA 1
ATOM 606 C C . SER A 1 78 ? -12.495 -0.051 8.320 1.00 75.38 78 SER A C 1
ATOM 608 O O . SER A 1 78 ? -12.830 1.075 7.973 1.00 75.38 78 SER A O 1
ATOM 610 N N . LEU A 1 79 ? -12.005 -0.304 9.536 1.00 78.56 79 LEU A N 1
ATOM 611 C CA . LEU A 1 79 ? -11.577 0.724 10.498 1.00 78.56 79 LEU A CA 1
ATOM 612 C C . LEU A 1 79 ? -10.044 0.850 10.563 1.00 78.56 79 LEU A C 1
ATOM 614 O O . LEU A 1 79 ? -9.506 1.467 11.478 1.00 78.56 79 LEU A O 1
ATOM 618 N N . ALA A 1 80 ? -9.337 0.179 9.654 1.00 80.81 80 ALA A N 1
ATOM 619 C CA . ALA A 1 80 ? -7.884 0.152 9.613 1.00 80.81 80 ALA A CA 1
ATOM 620 C C . ALA A 1 80 ? -7.335 1.189 8.633 1.00 80.81 80 ALA A C 1
ATOM 622 O O . ALA A 1 80 ? -7.933 1.432 7.589 1.00 80.81 80 ALA A O 1
ATOM 623 N N . ASP A 1 81 ? -6.133 1.676 8.931 1.00 83.25 81 ASP A N 1
ATOM 624 C CA . ASP A 1 81 ? -5.333 2.483 8.016 1.00 83.25 81 ASP A CA 1
ATOM 625 C C . ASP A 1 81 ? -4.221 1.639 7.383 1.00 83.25 81 ASP A C 1
ATOM 627 O O . ASP A 1 81 ? -3.689 0.695 7.984 1.00 83.25 81 ASP A O 1
ATOM 631 N N . VAL A 1 82 ? -3.829 1.992 6.160 1.00 84.81 82 VAL A N 1
ATOM 632 C CA . VAL A 1 82 ? -2.774 1.306 5.410 1.00 84.81 82 VAL A CA 1
ATOM 633 C C . VAL A 1 82 ? -1.657 2.281 5.083 1.00 84.81 82 VAL A C 1
ATOM 635 O O . VAL A 1 82 ? -1.814 3.194 4.284 1.00 84.81 82 VAL A O 1
ATOM 638 N N . VAL A 1 83 ? -0.473 2.031 5.639 1.00 88.19 83 VAL A N 1
ATOM 639 C CA . VAL A 1 83 ? 0.744 2.752 5.243 1.00 88.19 83 VAL A CA 1
ATOM 640 C C . VAL A 1 83 ? 1.282 2.143 3.952 1.00 88.19 83 VAL A C 1
ATOM 642 O O . VAL A 1 83 ? 1.606 0.950 3.928 1.00 88.19 83 VAL A O 1
ATOM 645 N N . ALA A 1 84 ? 1.391 2.937 2.893 1.00 88.12 84 ALA A N 1
ATOM 646 C CA . ALA A 1 84 ? 1.959 2.554 1.609 1.00 88.12 84 ALA A CA 1
ATOM 647 C C . ALA A 1 84 ? 3.280 3.294 1.370 1.00 88.12 84 ALA A C 1
ATOM 649 O O . ALA A 1 84 ? 3.320 4.518 1.368 1.00 88.12 84 ALA A O 1
ATOM 650 N N . THR A 1 85 ? 4.363 2.545 1.160 1.00 88.06 85 THR A N 1
ATOM 651 C CA . THR A 1 85 ? 5.685 3.098 0.839 1.00 88.06 85 THR A CA 1
ATOM 652 C C . THR A 1 85 ? 6.120 2.642 -0.545 1.00 88.06 85 THR A C 1
ATOM 654 O O . THR A 1 85 ? 6.217 1.442 -0.777 1.00 88.06 85 THR A O 1
ATOM 657 N N . PHE A 1 86 ? 6.433 3.565 -1.440 1.00 87.06 86 PHE A N 1
ATOM 658 C CA . PHE A 1 86 ? 7.035 3.307 -2.739 1.00 87.06 86 PHE A CA 1
ATOM 659 C C . PHE A 1 86 ? 8.523 3.651 -2.709 1.00 87.06 86 PHE A C 1
ATOM 661 O O . PHE A 1 86 ? 8.922 4.696 -2.203 1.00 87.06 86 PHE A O 1
ATOM 668 N N . ARG A 1 87 ? 9.350 2.736 -3.209 1.00 87.56 87 ARG A N 1
ATOM 669 C CA . ARG A 1 87 ? 10.804 2.879 -3.273 1.00 87.56 87 ARG A CA 1
ATOM 670 C C . ARG A 1 87 ? 11.236 2.806 -4.735 1.00 87.56 87 ARG A C 1
ATOM 672 O O . ARG A 1 87 ? 11.355 1.684 -5.238 1.00 87.56 87 ARG A O 1
ATOM 679 N N . PRO A 1 88 ? 11.396 3.951 -5.416 1.00 83.88 88 PRO A N 1
ATOM 680 C CA . PRO A 1 88 ? 11.927 3.968 -6.770 1.00 83.88 88 PRO A CA 1
ATOM 681 C C . PRO A 1 88 ? 13.381 3.492 -6.776 1.00 83.88 88 PRO A C 1
ATOM 683 O O . PRO A 1 88 ? 14.083 3.554 -5.764 1.00 83.88 88 PRO A O 1
ATOM 686 N N . SER A 1 89 ? 13.831 3.023 -7.931 1.00 82.31 89 SER A N 1
ATOM 687 C CA . SER A 1 89 ? 15.218 2.617 -8.151 1.00 82.31 89 SER A CA 1
ATOM 688 C C . SER A 1 89 ? 16.170 3.814 -8.280 1.00 82.31 89 SER A C 1
ATOM 690 O O . SER A 1 89 ? 17.368 3.674 -8.032 1.00 82.31 89 SER A O 1
ATOM 692 N N . ASP A 1 90 ? 15.634 4.988 -8.623 1.00 75.81 90 ASP A N 1
ATOM 693 C CA . ASP A 1 90 ? 16.377 6.180 -9.029 1.00 75.81 90 ASP A CA 1
ATOM 694 C C . ASP A 1 90 ? 16.018 7.458 -8.243 1.00 75.81 90 ASP A C 1
ATOM 696 O O . ASP A 1 90 ? 16.365 8.559 -8.669 1.00 75.81 90 ASP A O 1
ATOM 700 N N . GLY A 1 91 ? 15.368 7.353 -7.080 1.00 73.88 91 GLY A N 1
ATOM 701 C CA . GLY A 1 91 ? 14.875 8.541 -6.376 1.00 73.88 91 GLY A CA 1
ATOM 702 C C . GLY A 1 91 ? 14.605 8.376 -4.885 1.00 73.88 91 GLY A C 1
ATOM 703 O O . GLY A 1 91 ? 15.086 7.453 -4.226 1.00 73.88 91 GLY A O 1
ATOM 704 N N . GLU A 1 92 ? 13.827 9.314 -4.346 1.00 79.25 92 GLU A N 1
ATOM 705 C CA . GLU A 1 92 ? 13.454 9.326 -2.934 1.00 79.25 92 GLU A CA 1
ATOM 706 C C . GLU A 1 92 ? 12.304 8.365 -2.630 1.00 79.25 92 GLU A C 1
ATOM 708 O O . GLU A 1 92 ? 11.404 8.131 -3.439 1.00 79.25 92 GLU A O 1
ATOM 713 N N . ASN A 1 93 ? 12.333 7.807 -1.418 1.00 83.06 93 ASN A N 1
ATOM 714 C CA . ASN A 1 93 ? 11.256 6.954 -0.941 1.00 83.06 93 ASN A CA 1
ATOM 715 C C . ASN A 1 93 ? 10.015 7.793 -0.683 1.00 83.06 93 ASN A C 1
ATOM 717 O O . ASN A 1 93 ? 10.052 8.762 0.071 1.00 83.06 93 ASN A O 1
ATOM 721 N N . LEU A 1 94 ? 8.896 7.319 -1.200 1.00 82.88 94 LEU A N 1
ATOM 722 C CA . LEU A 1 94 ? 7.620 7.967 -1.042 1.00 82.88 94 LEU A CA 1
ATOM 723 C C . LEU A 1 94 ? 6.744 7.197 -0.062 1.00 82.88 94 LEU A C 1
ATOM 725 O O . LEU A 1 94 ? 6.587 5.991 -0.206 1.00 82.88 94 LEU A O 1
ATOM 729 N N . THR A 1 95 ? 6.168 7.856 0.942 1.00 85.19 95 THR A N 1
ATOM 730 C CA . THR A 1 95 ? 5.279 7.201 1.914 1.00 85.19 95 THR A CA 1
ATOM 731 C C . THR A 1 95 ? 3.978 7.969 2.062 1.00 85.19 95 THR A C 1
ATOM 733 O O . THR A 1 95 ? 3.990 9.175 2.262 1.00 85.19 95 THR A O 1
ATOM 736 N N . THR A 1 96 ? 2.860 7.252 2.008 1.00 82.19 96 THR A N 1
ATOM 737 C CA . THR A 1 96 ? 1.517 7.791 2.217 1.00 82.19 96 THR A CA 1
ATOM 738 C C . THR A 1 96 ? 0.697 6.873 3.123 1.00 82.19 96 THR A C 1
ATOM 740 O O . THR A 1 96 ? 1.027 5.696 3.305 1.00 82.19 96 THR A O 1
ATOM 743 N N . VAL A 1 97 ? -0.363 7.415 3.717 1.00 85.81 97 VAL A N 1
ATOM 744 C CA . VAL A 1 97 ? -1.308 6.680 4.561 1.00 85.81 97 VAL A CA 1
ATOM 745 C C . VAL A 1 97 ? -2.677 6.726 3.900 1.00 85.81 97 VAL A C 1
ATOM 747 O O . VAL A 1 97 ? -3.193 7.799 3.608 1.00 85.81 97 VAL A O 1
ATOM 750 N N . LEU A 1 98 ? -3.249 5.549 3.669 1.00 84.38 98 LEU A N 1
ATOM 751 C CA . LEU A 1 98 ? -4.585 5.365 3.121 1.00 84.38 98 LEU A CA 1
ATOM 752 C C . LEU A 1 98 ? -5.552 5.083 4.259 1.00 84.38 98 LEU A C 1
ATOM 754 O O . LEU A 1 98 ? -5.281 4.220 5.098 1.00 84.38 98 LEU A O 1
ATOM 758 N N . SER A 1 99 ? -6.679 5.779 4.239 1.00 84.88 99 SER A N 1
ATOM 759 C CA . SER A 1 99 ? -7.781 5.604 5.179 1.00 84.88 99 SER A CA 1
ATOM 760 C C . SER A 1 99 ? -9.017 5.065 4.445 1.00 84.88 99 SER A C 1
ATOM 762 O O . SER A 1 99 ? -9.054 5.075 3.210 1.00 84.88 99 SER A O 1
ATOM 764 N N . PRO A 1 100 ? -10.062 4.623 5.163 1.00 83.19 100 PRO A N 1
ATOM 765 C CA . PRO A 1 100 ? -11.321 4.196 4.547 1.00 83.19 100 PRO A CA 1
ATOM 766 C C . PRO A 1 100 ? -11.987 5.270 3.668 1.00 83.19 100 PRO A C 1
ATOM 768 O O . PRO A 1 100 ? -12.673 4.936 2.705 1.00 83.19 100 PRO A O 1
ATOM 771 N N . GLU A 1 101 ? -11.769 6.554 3.969 1.00 79.12 101 GLU A N 1
ATOM 772 C CA . GLU A 1 101 ? -12.304 7.692 3.202 1.00 79.12 101 GLU A CA 1
ATOM 773 C C . GLU A 1 101 ? -11.503 7.980 1.919 1.00 79.12 101 GLU A C 1
ATOM 775 O O . GLU A 1 101 ? -12.039 8.541 0.964 1.00 79.12 101 GLU A O 1
ATOM 780 N N . ALA A 1 102 ? -10.230 7.571 1.880 1.00 83.62 102 ALA A N 1
ATOM 781 C CA . ALA A 1 102 ? -9.328 7.725 0.741 1.00 83.62 102 ALA A CA 1
ATOM 782 C C . ALA A 1 102 ? -8.557 6.412 0.480 1.00 83.62 102 ALA A C 1
ATOM 784 O O . ALA A 1 102 ? -7.358 6.320 0.764 1.00 83.62 102 ALA A O 1
ATOM 785 N N . PRO A 1 103 ? -9.225 5.370 -0.058 1.00 85.31 103 PRO A N 1
ATOM 786 C CA . PRO A 1 103 ? -8.647 4.031 -0.179 1.00 85.31 103 PRO A CA 1
ATOM 787 C C . PRO A 1 103 ? -7.716 3.854 -1.390 1.00 85.31 103 PRO A C 1
ATOM 789 O O . PRO A 1 103 ? -7.201 2.757 -1.620 1.00 85.31 103 PRO A O 1
ATOM 792 N N . ALA A 1 104 ? -7.506 4.907 -2.180 1.00 84.25 104 ALA A N 1
ATOM 793 C CA . ALA A 1 104 ? -6.665 4.903 -3.369 1.00 84.25 104 ALA A CA 1
ATOM 794 C C . ALA A 1 104 ? -5.711 6.099 -3.373 1.00 84.25 104 ALA A C 1
ATOM 796 O O . ALA A 1 104 ? -6.036 7.166 -2.858 1.00 84.25 104 ALA A O 1
ATOM 797 N N . PHE A 1 105 ? -4.543 5.922 -3.988 1.00 81.38 105 PHE A N 1
ATOM 798 C CA . PHE A 1 105 ? -3.551 6.981 -4.154 1.00 81.38 105 PHE A CA 1
ATOM 799 C C . PHE A 1 105 ? -2.874 6.907 -5.514 1.00 81.38 105 PHE A C 1
ATOM 801 O O . PHE A 1 105 ? -2.704 5.829 -6.080 1.00 81.38 105 PHE A O 1
ATOM 808 N N . GLN A 1 106 ? -2.449 8.066 -6.007 1.00 80.44 106 GLN A N 1
ATOM 809 C CA . GLN A 1 106 ? -1.527 8.186 -7.132 1.00 80.44 106 GLN A CA 1
ATOM 810 C C . GLN A 1 106 ? -0.133 8.470 -6.586 1.00 80.44 106 GLN A C 1
ATOM 812 O O . GLN A 1 106 ? 0.040 9.323 -5.713 1.00 80.44 106 GLN A O 1
ATOM 817 N N . LEU A 1 107 ? 0.859 7.748 -7.095 1.00 72.50 107 LEU A N 1
ATOM 818 C CA . LEU A 1 107 ? 2.246 7.896 -6.662 1.00 72.50 107 LEU A CA 1
ATOM 819 C C . LEU A 1 107 ? 2.815 9.273 -7.035 1.00 72.50 107 LEU A C 1
ATOM 821 O O . LEU A 1 107 ? 3.546 9.849 -6.240 1.00 72.50 107 LEU A O 1
ATOM 825 N N . ASP A 1 108 ? 2.404 9.846 -8.167 1.00 64.56 108 ASP A N 1
ATOM 826 C CA . ASP A 1 108 ? 2.858 11.176 -8.598 1.00 64.56 108 ASP A CA 1
ATOM 827 C C . ASP A 1 108 ? 2.406 12.310 -7.665 1.00 64.56 108 ASP A C 1
ATOM 829 O O . ASP A 1 108 ? 3.130 13.282 -7.475 1.00 64.56 108 ASP A O 1
ATOM 833 N N . GLN A 1 109 ? 1.232 12.187 -7.036 1.00 52.44 109 GLN A N 1
ATOM 834 C CA . GLN A 1 109 ? 0.723 13.201 -6.100 1.00 52.44 109 GLN A CA 1
ATOM 835 C C . GLN A 1 109 ? 1.249 13.026 -4.681 1.00 52.44 109 GLN A C 1
ATOM 837 O O . GLN A 1 109 ? 1.227 13.962 -3.889 1.00 52.44 109 GLN A O 1
ATOM 842 N N . ALA A 1 110 ? 1.708 11.824 -4.337 1.00 51.88 110 ALA A N 1
ATOM 843 C CA . ALA A 1 110 ? 2.299 11.600 -3.032 1.00 51.88 110 ALA A CA 1
ATOM 844 C C . ALA A 1 110 ? 3.709 12.235 -2.960 1.00 51.88 110 ALA A C 1
ATOM 846 O O . ALA A 1 110 ? 4.168 12.549 -1.865 1.00 51.88 110 ALA A O 1
ATOM 847 N N . ALA A 1 111 ? 4.346 12.534 -4.102 1.00 43.78 111 ALA A N 1
ATOM 848 C CA . ALA A 1 111 ? 5.573 13.327 -4.209 1.00 43.78 111 ALA A CA 1
ATOM 849 C C . ALA A 1 111 ? 5.377 14.831 -3.904 1.00 43.78 111 ALA A C 1
ATOM 851 O O . ALA A 1 111 ? 6.017 15.675 -4.529 1.00 43.78 111 ALA A O 1
ATOM 852 N N . GLU A 1 112 ? 4.526 15.190 -2.936 1.00 38.38 112 GLU A N 1
ATOM 853 C CA . GLU A 1 112 ? 4.694 16.476 -2.265 1.00 38.38 112 GLU A CA 1
ATOM 854 C C . GLU A 1 112 ? 5.865 16.314 -1.281 1.00 38.38 112 GLU A C 1
ATOM 856 O O . GLU A 1 112 ? 5.752 15.559 -0.308 1.00 38.38 112 GLU A O 1
ATOM 861 N N . PRO A 1 113 ? 7.014 16.968 -1.534 1.00 36.88 113 PRO A N 1
ATOM 862 C CA . PRO A 1 113 ? 8.100 16.992 -0.572 1.00 36.88 113 PRO A CA 1
ATOM 863 C C . PRO A 1 113 ? 7.578 17.655 0.701 1.00 36.88 113 PRO A C 1
ATOM 865 O O . PRO A 1 113 ? 6.708 18.523 0.629 1.00 36.88 113 PRO A O 1
ATOM 868 N N . ASP A 1 114 ? 8.108 17.258 1.856 1.00 42.62 114 ASP A N 1
ATOM 869 C CA . ASP A 1 114 ? 7.916 17.950 3.133 1.00 42.62 114 ASP A CA 1
ATOM 870 C C . ASP A 1 114 ? 7.867 19.480 2.926 1.00 42.62 114 ASP A C 1
ATOM 872 O O . ASP A 1 114 ? 8.878 20.139 2.680 1.00 42.62 114 ASP A O 1
ATOM 876 N N . GLY A 1 115 ? 6.651 20.0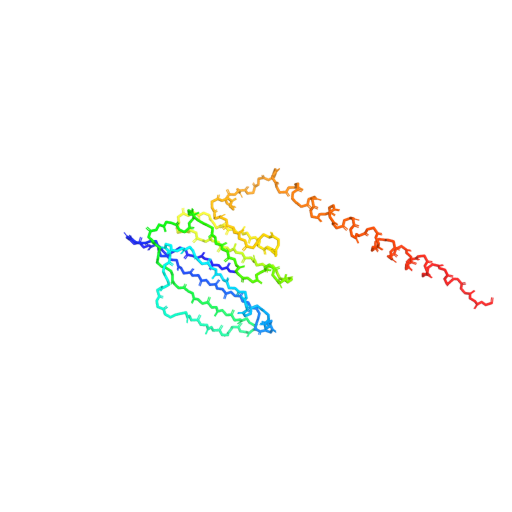30 2.952 1.00 34.75 115 GLY A N 1
ATOM 877 C CA . GLY A 1 115 ? 6.349 21.322 2.336 1.00 34.75 115 GLY A CA 1
ATOM 878 C C . GLY A 1 115 ? 4.961 21.830 2.720 1.00 34.75 115 GLY A C 1
ATOM 879 O O . GLY A 1 115 ? 4.129 22.130 1.878 1.00 34.75 115 GLY A O 1
ATOM 880 N N . ALA A 1 116 ? 4.677 21.813 4.021 1.00 40.75 116 ALA A N 1
ATOM 881 C CA . ALA A 1 116 ? 4.043 22.890 4.786 1.00 40.75 116 ALA A CA 1
ATOM 882 C C . ALA A 1 116 ? 2.873 23.724 4.200 1.00 40.75 116 ALA A C 1
ATOM 884 O O . ALA A 1 116 ? 2.751 24.877 4.602 1.00 40.75 116 ALA A O 1
ATOM 885 N N . ASN A 1 117 ? 1.995 23.249 3.304 1.00 38.53 117 ASN A N 1
ATOM 886 C CA . ASN A 1 117 ? 0.959 24.164 2.769 1.00 38.53 117 ASN A CA 1
ATOM 887 C C . ASN A 1 117 ? -0.402 23.540 2.415 1.00 38.53 117 ASN A C 1
ATOM 889 O O . ASN A 1 117 ? -1.413 24.233 2.519 1.00 38.53 117 ASN A O 1
ATOM 893 N N . SER A 1 118 ? -0.461 22.266 2.021 1.00 39.66 118 SER A N 1
ATOM 894 C CA . SER A 1 118 ? -1.680 21.662 1.443 1.00 39.66 118 SER A CA 1
ATOM 895 C C . SER A 1 118 ? -2.450 20.761 2.431 1.00 39.66 118 SER A C 1
ATOM 897 O O . SER A 1 118 ? -3.681 20.763 2.471 1.00 39.66 118 SER A O 1
ATOM 899 N N . ASN A 1 119 ? -1.751 20.114 3.370 1.00 46.19 119 ASN A N 1
ATOM 900 C CA . ASN A 1 119 ? -2.369 19.138 4.279 1.00 46.19 119 ASN A CA 1
ATOM 901 C C . ASN A 1 119 ? -3.090 19.741 5.499 1.00 46.19 119 ASN A C 1
ATOM 903 O O . ASN A 1 119 ? -3.884 19.056 6.142 1.00 46.19 119 ASN A O 1
ATOM 907 N N . PHE A 1 120 ? -2.873 21.017 5.839 1.00 46.31 120 PHE A N 1
ATOM 908 C CA . PHE A 1 120 ? -3.468 21.598 7.053 1.00 46.31 120 PHE A CA 1
ATOM 909 C C . PHE A 1 120 ? -4.999 21.714 6.961 1.00 46.31 120 PHE A C 1
ATOM 911 O O . PHE A 1 120 ? -5.684 21.572 7.969 1.00 46.31 120 PHE A O 1
ATOM 918 N N . VAL A 1 121 ? -5.547 21.917 5.757 1.00 52.19 121 VAL A N 1
ATOM 919 C CA . VAL A 1 121 ? -6.996 22.059 5.541 1.00 52.19 121 VAL A CA 1
ATOM 920 C C . VAL A 1 121 ? -7.707 20.704 5.597 1.00 52.19 121 VAL A C 1
ATOM 922 O O . VAL A 1 121 ? -8.767 20.618 6.213 1.00 52.19 121 VAL A O 1
ATOM 925 N N . SER A 1 122 ? -7.107 19.630 5.069 1.00 50.50 122 SER A N 1
ATOM 926 C CA . SER A 1 122 ? -7.674 18.276 5.178 1.00 50.50 122 SER A CA 1
ATOM 927 C C . SER A 1 122 ? -7.638 17.756 6.618 1.00 50.50 122 SER A C 1
ATOM 929 O O . SER A 1 122 ? -8.661 17.278 7.108 1.00 50.50 122 SER A O 1
ATOM 931 N N . TYR A 1 123 ? -6.539 17.966 7.357 1.00 49.75 123 TYR A N 1
ATOM 932 C CA . TYR A 1 123 ? -6.484 17.642 8.791 1.00 49.75 123 TYR A CA 1
ATOM 933 C C . TYR A 1 123 ? -7.429 18.515 9.639 1.00 49.75 123 TYR A C 1
ATOM 935 O O . TYR A 1 123 ? -8.072 18.001 10.556 1.00 49.75 123 TYR A O 1
ATOM 943 N N . LEU A 1 124 ? -7.583 19.810 9.326 1.00 52.72 124 LEU A N 1
ATOM 944 C CA . LEU A 1 124 ? -8.579 20.670 9.982 1.00 52.72 124 LEU A CA 1
ATOM 945 C C . LEU A 1 124 ? -10.014 20.241 9.661 1.00 52.72 124 LEU A C 1
ATOM 947 O O . LEU A 1 124 ? -10.860 20.301 10.545 1.00 52.72 124 LEU A O 1
ATOM 951 N N . SER A 1 125 ? -10.304 19.786 8.441 1.00 53.34 125 SER A N 1
ATOM 952 C CA . SER A 1 125 ? -11.644 19.324 8.059 1.00 53.34 125 SER A CA 1
ATOM 953 C C . SER A 1 125 ? -12.029 18.011 8.750 1.00 53.34 125 SER A C 1
ATOM 955 O O . SER A 1 125 ? -13.150 17.898 9.248 1.00 53.34 125 SER A O 1
ATOM 957 N N . LEU A 1 126 ? -11.075 17.083 8.910 1.00 54.88 126 LEU A N 1
ATOM 958 C CA . LEU A 1 126 ? -11.253 15.861 9.700 1.00 54.88 126 LEU A CA 1
ATOM 959 C C . LEU A 1 126 ? -11.429 16.188 11.195 1.00 54.88 126 LEU A C 1
ATOM 961 O O . LEU A 1 126 ? -12.261 15.591 11.880 1.00 54.88 126 LEU A O 1
ATOM 965 N N . GLY A 1 127 ? -10.714 17.209 11.685 1.00 53.41 127 GLY A N 1
ATOM 966 C CA . GLY A 1 127 ? -10.898 17.772 13.022 1.00 53.41 127 GLY A CA 1
ATOM 967 C C . GLY A 1 127 ? -12.272 18.423 13.229 1.00 53.41 127 GLY A C 1
ATOM 968 O O . GLY A 1 127 ? -12.908 18.185 14.249 1.00 53.41 127 GLY A O 1
ATOM 969 N N . VAL A 1 128 ? -12.780 19.202 12.269 1.00 56.31 128 VAL A N 1
ATOM 970 C CA . VAL A 1 128 ? -14.079 19.900 12.368 1.00 56.31 128 VAL A CA 1
ATOM 971 C C . VAL A 1 128 ? -15.264 18.938 12.222 1.00 56.31 128 VAL A C 1
ATOM 973 O O . VAL A 1 128 ? -16.256 19.095 12.937 1.00 56.31 128 VAL A O 1
ATOM 976 N N . ALA A 1 129 ? -15.151 17.898 11.391 1.00 55.34 129 ALA A N 1
ATOM 977 C CA . ALA A 1 129 ? -16.128 16.808 11.360 1.00 55.34 129 ALA A CA 1
ATOM 978 C C . ALA A 1 129 ? -16.195 16.080 12.719 1.00 55.34 129 ALA A C 1
ATOM 980 O O . ALA A 1 129 ? -17.286 15.813 13.229 1.00 55.34 129 ALA A O 1
ATOM 981 N N . HIS A 1 130 ? -15.044 15.868 13.370 1.00 55.47 130 HIS A N 1
ATOM 982 C CA . HIS A 1 130 ? -14.991 15.350 14.739 1.00 55.47 130 HIS A CA 1
ATOM 983 C C . HIS A 1 130 ? -15.600 16.301 15.774 1.00 55.47 130 HIS A C 1
ATOM 985 O O . HIS A 1 130 ? -16.182 15.824 16.738 1.00 55.47 130 HIS A O 1
ATOM 991 N N . ILE A 1 131 ? -15.521 17.625 15.607 1.00 54.41 131 ILE A N 1
ATOM 992 C CA . ILE A 1 131 ? -16.143 18.589 16.536 1.00 54.41 131 ILE A CA 1
ATOM 993 C C . ILE A 1 131 ? -17.680 18.547 16.447 1.00 54.41 131 ILE A C 1
ATOM 995 O O . ILE A 1 131 ? -18.348 18.672 17.473 1.00 54.41 131 ILE A O 1
ATOM 999 N N . LEU A 1 132 ? -18.253 18.294 15.264 1.00 53.41 132 LEU A N 1
ATOM 1000 C CA . LEU A 1 132 ? -19.707 18.149 15.088 1.00 53.41 132 LEU A CA 1
ATOM 1001 C C . LEU A 1 132 ? -20.256 16.822 15.650 1.00 53.41 132 LEU A C 1
ATOM 1003 O O . LEU A 1 132 ? -21.368 16.815 16.169 1.00 53.41 132 LEU A O 1
ATOM 1007 N N . GLY A 1 133 ? -19.475 15.733 15.637 1.00 53.75 133 GLY A N 1
ATOM 1008 C CA . GLY A 1 133 ? -19.782 14.501 16.394 1.00 53.75 133 GLY A CA 1
ATOM 1009 C C . GLY A 1 133 ? -19.304 14.518 17.859 1.00 53.75 133 GLY A C 1
ATOM 1010 O O . GLY A 1 133 ? -19.696 13.678 18.667 1.00 53.75 133 GLY A O 1
ATOM 1011 N N . GLY A 1 134 ? -18.441 15.475 18.205 1.00 54.94 134 GLY A N 1
ATOM 1012 C CA . GLY A 1 134 ? -17.651 15.517 19.435 1.00 54.94 134 GLY A CA 1
ATOM 1013 C C . GLY A 1 134 ? -18.093 16.562 20.452 1.00 54.94 134 GLY A C 1
ATOM 1014 O O . GLY A 1 134 ? -17.646 16.485 21.594 1.00 54.94 134 GLY A O 1
ATOM 1015 N N . ALA A 1 135 ? -19.001 17.483 20.108 1.00 58.94 135 ALA A N 1
ATOM 1016 C CA . ALA A 1 135 ? -19.692 18.304 21.106 1.00 58.94 135 ALA A CA 1
ATOM 1017 C C . ALA A 1 135 ? -20.373 17.416 22.167 1.00 58.94 135 ALA A C 1
ATOM 1019 O O . ALA A 1 135 ? -20.259 17.694 23.360 1.00 58.94 135 ALA A O 1
ATOM 1020 N N . ASP A 1 136 ? -20.969 16.294 21.749 1.00 64.06 136 ASP A N 1
ATOM 1021 C CA . ASP A 1 136 ? -21.559 15.288 22.641 1.00 64.06 136 ASP A CA 1
ATOM 1022 C C . ASP A 1 136 ? -20.504 14.605 23.530 1.00 64.06 136 ASP A C 1
ATOM 1024 O O . ASP A 1 136 ? -20.707 14.452 24.732 1.00 64.06 136 ASP A O 1
ATOM 1028 N N . HIS A 1 137 ? -19.325 14.270 22.988 1.00 73.62 137 HIS A N 1
ATOM 1029 C CA . HIS A 1 137 ? -18.240 13.649 23.764 1.00 73.62 137 HIS A CA 1
ATOM 1030 C C . HIS A 1 137 ? -17.587 14.615 24.761 1.00 73.62 137 HIS A C 1
ATOM 1032 O O . HIS A 1 137 ? -17.290 14.234 25.894 1.00 73.62 137 HIS A O 1
ATOM 1038 N N . LEU A 1 138 ? -17.385 15.877 24.378 1.00 71.06 138 LEU A N 1
ATOM 1039 C CA . LEU A 1 138 ? -16.880 16.917 25.277 1.00 71.06 138 LEU A CA 1
ATOM 1040 C C . LEU A 1 138 ? -17.896 17.232 26.382 1.00 71.06 138 LEU A C 1
ATOM 1042 O O . LEU A 1 138 ? -17.501 17.379 27.538 1.00 71.06 138 LEU A O 1
ATOM 1046 N N . LEU A 1 139 ? -19.197 17.251 26.061 1.00 69.94 139 LEU A N 1
ATOM 1047 C CA . LEU A 1 139 ? -20.272 17.352 27.052 1.00 69.94 139 LEU A CA 1
ATOM 1048 C C . LEU A 1 139 ? -20.343 16.118 27.957 1.00 69.94 139 LEU A C 1
ATOM 1050 O O . LEU A 1 139 ? -20.554 16.269 29.158 1.00 69.94 139 LEU A O 1
ATOM 1054 N N . PHE A 1 140 ? -20.098 14.918 27.432 1.00 71.06 140 PHE A N 1
ATOM 1055 C CA . PHE A 1 140 ? -20.037 13.682 28.210 1.00 71.06 140 PHE A CA 1
ATOM 1056 C C . PHE A 1 140 ? -18.875 13.691 29.216 1.00 71.06 140 PHE A C 1
ATOM 1058 O O . PHE A 1 140 ? -19.073 13.420 30.402 1.00 71.06 140 PHE A O 1
ATOM 1065 N N . VAL A 1 141 ? -17.669 14.078 28.787 1.00 73.88 141 VAL A N 1
ATOM 1066 C CA . VAL A 1 141 ? -16.503 14.206 29.680 1.00 73.88 141 VAL A CA 1
ATOM 1067 C C . VAL A 1 141 ? -16.712 15.331 30.700 1.00 73.88 141 VAL A C 1
ATOM 1069 O O . VAL A 1 141 ? -16.399 15.157 31.880 1.00 73.88 141 VAL A O 1
ATOM 1072 N N . LEU A 1 142 ? -17.297 16.463 30.292 1.00 77.56 142 LEU A N 1
ATOM 1073 C CA . LEU A 1 142 ? -17.656 17.558 31.199 1.00 77.56 142 LEU A CA 1
ATOM 1074 C C . LEU A 1 142 ? -18.690 17.108 32.245 1.00 77.56 142 LEU A C 1
ATOM 1076 O O . LEU A 1 142 ? -18.536 17.414 33.430 1.00 77.56 142 LEU A O 1
ATOM 1080 N N . ALA A 1 143 ? -19.708 16.347 31.834 1.00 76.00 143 ALA A N 1
ATOM 1081 C CA . ALA A 1 143 ? -20.710 15.777 32.726 1.00 76.00 143 ALA A CA 1
ATOM 1082 C C . ALA A 1 143 ? -20.079 14.798 33.725 1.00 76.00 143 ALA A C 1
ATOM 1084 O O . ALA A 1 143 ? -20.377 14.880 34.915 1.00 76.00 143 ALA A O 1
ATOM 1085 N N . LEU A 1 144 ? -19.149 13.938 33.290 1.00 78.88 144 LEU A N 1
ATOM 1086 C CA . LEU A 1 144 ? -18.397 13.056 34.189 1.00 78.88 144 LEU A CA 1
ATOM 1087 C C . LEU A 1 144 ? -17.538 13.842 35.189 1.00 78.88 144 LEU A C 1
ATOM 1089 O O . LEU A 1 144 ? -17.536 13.520 36.377 1.00 78.88 144 LEU A O 1
ATOM 1093 N N . LEU A 1 145 ? -16.853 14.905 34.757 1.00 75.75 145 LEU A N 1
ATOM 1094 C CA . LEU A 1 145 ? -16.056 15.755 35.650 1.00 75.75 145 LEU A CA 1
ATOM 1095 C C . LEU A 1 145 ? -16.921 16.501 36.679 1.00 75.75 145 LEU A C 1
ATOM 1097 O O . LEU A 1 145 ? -16.531 16.604 37.847 1.00 75.75 145 LEU A O 1
ATOM 1101 N N . LEU A 1 146 ? -18.098 16.994 36.281 1.00 74.56 146 LEU A N 1
ATOM 1102 C CA . LEU A 1 146 ? -19.066 17.616 37.192 1.00 74.56 146 LEU A CA 1
ATOM 1103 C C . LEU A 1 146 ? -19.686 16.594 38.156 1.00 74.56 146 LEU A C 1
ATOM 1105 O O . LEU A 1 146 ? -19.818 16.885 39.345 1.00 74.56 146 LEU A O 1
ATOM 1109 N N . LEU A 1 147 ? -19.992 15.383 37.686 1.00 73.38 147 LEU A N 1
ATOM 1110 C CA . LEU A 1 147 ? -20.541 14.297 38.502 1.00 73.38 147 LEU A CA 1
ATOM 1111 C C . LEU A 1 147 ? -19.528 13.803 39.546 1.00 73.38 147 LEU A C 1
ATOM 1113 O O . LEU A 1 147 ? -19.888 13.572 40.702 1.00 73.38 147 LEU A O 1
ATOM 1117 N N . VAL A 1 148 ? -18.243 13.727 39.185 1.00 67.75 148 VAL A N 1
ATOM 1118 C CA . VAL A 1 148 ? -17.157 13.392 40.122 1.00 67.75 148 VAL A CA 1
ATOM 1119 C C . VAL A 1 148 ? -16.920 14.522 41.134 1.00 67.75 148 VAL A C 1
ATOM 1121 O O . VAL A 1 148 ? -16.699 14.242 42.313 1.00 67.75 148 VAL A O 1
ATOM 1124 N N . LYS A 1 149 ? -17.049 15.798 40.737 1.00 58.09 149 LYS A N 1
ATOM 1125 C CA . LYS A 1 149 ? -16.989 16.939 41.676 1.00 58.09 149 LYS A CA 1
ATOM 1126 C C . LYS A 1 149 ? -18.214 17.054 42.595 1.00 58.09 149 LYS A C 1
ATOM 1128 O O . LYS A 1 149 ? -18.104 17.665 43.657 1.00 58.09 149 LYS A O 1
ATOM 1133 N N . GLY A 1 150 ? -19.344 16.447 42.227 1.00 56.66 150 GLY A N 1
ATOM 1134 C CA . GLY A 1 150 ? -20.599 16.458 42.985 1.00 56.66 150 GLY A CA 1
ATOM 1135 C C . GLY A 1 150 ? -20.648 15.534 44.210 1.00 56.66 150 GLY A C 1
ATOM 1136 O O . GLY A 1 150 ? -21.546 15.678 45.034 1.00 56.66 150 GLY A O 1
ATOM 1137 N N . ARG A 1 151 ? -19.682 14.624 44.409 1.00 55.28 151 ARG A N 1
ATOM 1138 C CA . ARG A 1 151 ? -19.614 13.769 45.615 1.00 55.28 151 ARG A CA 1
ATOM 1139 C C . ARG A 1 151 ? -18.773 14.409 46.724 1.00 55.28 151 ARG A C 1
ATOM 1141 O O . ARG A 1 151 ? -17.819 13.817 47.226 1.00 55.28 151 ARG A O 1
ATOM 1148 N N . ARG A 1 152 ? -19.157 15.610 47.174 1.00 51.38 152 ARG A N 1
ATOM 1149 C CA . ARG A 1 152 ? -18.838 16.024 48.550 1.00 51.38 152 ARG A CA 1
ATOM 1150 C C . ARG A 1 152 ? -19.780 15.270 49.490 1.00 51.38 152 ARG A C 1
ATOM 1152 O O . ARG A 1 152 ? -20.962 15.569 49.534 1.00 51.38 152 ARG A O 1
ATOM 1159 N N . ARG A 1 153 ? -19.209 14.262 50.163 1.00 46.09 153 ARG A N 1
ATOM 1160 C CA . ARG A 1 153 ? -19.632 13.630 51.429 1.00 46.09 153 ARG A CA 1
ATOM 1161 C C . ARG A 1 153 ? -21.117 13.782 51.792 1.00 46.09 153 ARG A C 1
ATOM 1163 O O . ARG A 1 153 ? -21.515 14.800 52.342 1.00 46.09 153 ARG A O 1
ATOM 1170 N N . LEU A 1 154 ? -21.868 12.696 51.614 1.00 46.94 154 LEU A N 1
ATOM 1171 C CA . LEU A 1 154 ? -22.968 12.377 52.521 1.00 46.94 154 LEU A CA 1
ATOM 1172 C C . LEU A 1 154 ? -22.343 12.022 53.880 1.00 46.94 154 LEU A C 1
ATOM 1174 O O . LEU A 1 154 ? -21.765 10.943 54.028 1.00 46.94 154 LEU A O 1
ATOM 1178 N N . LEU A 1 155 ? -22.390 12.970 54.811 1.00 45.78 155 LEU A N 1
ATOM 1179 C CA . LEU A 1 155 ? -22.365 12.759 56.257 1.00 45.78 155 LEU A CA 1
ATOM 1180 C C . LEU A 1 155 ? -23.489 13.608 56.845 1.00 45.78 155 LEU A C 1
ATOM 1182 O O . LEU A 1 155 ? -23.575 14.787 56.433 1.00 45.78 155 LEU A O 1
#

Radius of gyration: 21.75 Å; chains: 1; bounding box: 40×41×77 Å

Secondary structure (DSSP, 8-state):
-EEEEE--SSSEEEEEEEEEETT-SGGGS-EEEPPTTEEE-S--EEEEETTEEEEEEEEEESS-GGGSEEEEETSTT-S--EEEEEE-SSS--EEEEEBTTB-EEEHHHH---S-SSSHHHHHHHHHHHHHHHHHHHHHHHHHHHHHHHT-----

pLDDT: mean 74.04, std 15.26, range [34.75, 91.25]

Foldseek 3Di:
DEKEFDPDDQWTKIKDKDKDFQPDPQCVQWAKDADPQKDWDDDWDWDDDPRMIIIITMITGRDDSLVDKIFTGSQLVDQDKDWYWYHYPPDDIFIDIAHSVRRMDHNPVSPPPPDPDDCPVVVVVVVVVCVVVCVVVVVVVVVVVVVVVPPPDDD